Protein AF-A0A4Q3AE23-F1 (afdb_monomer_lite)

Structure (mmCIF, N/CA/C/O backbone):
data_AF-A0A4Q3AE23-F1
#
_entry.id   AF-A0A4Q3AE23-F1
#
loop_
_atom_site.group_PDB
_atom_site.id
_atom_site.type_symbol
_atom_site.label_atom_id
_atom_site.label_alt_id
_atom_site.label_comp_id
_atom_site.label_asym_id
_atom_site.label_entity_id
_atom_site.label_seq_id
_atom_site.pdbx_PDB_ins_code
_atom_site.Cartn_x
_atom_site.Cartn_y
_atom_site.Cartn_z
_atom_site.occupancy
_atom_site.B_iso_or_equiv
_atom_site.auth_seq_id
_atom_site.auth_comp_id
_atom_site.auth_asym_id
_atom_site.auth_atom_id
_atom_site.pdbx_PDB_model_num
ATOM 1 N N . MET A 1 1 ? 35.219 -2.091 3.587 1.00 64.94 1 MET A N 1
ATOM 2 C CA . MET A 1 1 ? 34.291 -1.511 2.588 1.00 64.94 1 MET A CA 1
ATOM 3 C C . MET A 1 1 ? 32.864 -1.795 3.034 1.00 64.94 1 MET A C 1
ATOM 5 O O . MET A 1 1 ? 32.521 -2.957 3.194 1.00 64.94 1 MET A O 1
ATOM 9 N N . ARG A 1 2 ? 32.051 -0.770 3.314 1.00 65.75 2 ARG A N 1
ATOM 10 C CA . ARG A 1 2 ? 30.618 -0.962 3.590 1.00 65.75 2 ARG A CA 1
ATOM 11 C C . ARG A 1 2 ? 29.968 -1.332 2.250 1.00 65.75 2 ARG A C 1
ATOM 13 O O . ARG A 1 2 ? 30.213 -0.593 1.297 1.00 65.75 2 ARG A O 1
ATOM 20 N N . PRO A 1 3 ? 29.218 -2.440 2.118 1.00 69.94 3 PRO A N 1
ATOM 21 C CA . PRO A 1 3 ? 28.555 -2.735 0.855 1.00 69.94 3 PRO A CA 1
ATOM 22 C C . PRO A 1 3 ? 27.657 -1.547 0.505 1.00 69.94 3 PRO A C 1
ATOM 24 O O . PRO A 1 3 ? 26.833 -1.117 1.320 1.00 69.94 3 PRO A O 1
ATOM 27 N N . THR A 1 4 ? 27.878 -0.962 -0.671 1.00 70.44 4 THR A N 1
ATOM 28 C CA . THR A 1 4 ? 27.035 0.109 -1.195 1.00 70.44 4 THR A CA 1
ATOM 29 C C . THR A 1 4 ? 25.621 -0.447 -1.293 1.00 70.44 4 THR A C 1
ATOM 31 O O . THR A 1 4 ? 25.368 -1.473 -1.926 1.00 70.44 4 THR A O 1
ATOM 34 N N . ARG A 1 5 ? 24.693 0.165 -0.551 1.00 71.31 5 ARG A N 1
ATOM 35 C CA . ARG A 1 5 ? 23.313 -0.315 -0.484 1.00 71.31 5 ARG A CA 1
ATOM 36 C C . ARG A 1 5 ? 22.730 -0.175 -1.885 1.00 71.31 5 ARG A C 1
ATOM 38 O O . ARG A 1 5 ? 22.684 0.942 -2.395 1.00 71.31 5 ARG A O 1
ATOM 45 N N . ARG A 1 6 ? 22.321 -1.288 -2.508 1.00 74.94 6 ARG A N 1
ATOM 46 C CA . ARG A 1 6 ? 21.649 -1.227 -3.812 1.00 74.94 6 ARG A CA 1
ATOM 47 C C . ARG A 1 6 ? 20.477 -0.246 -3.713 1.00 74.94 6 ARG A C 1
ATOM 49 O O . ARG A 1 6 ? 19.759 -0.291 -2.704 1.00 74.94 6 ARG A O 1
ATOM 56 N N . PRO A 1 7 ? 20.299 0.638 -4.709 1.00 71.88 7 PRO A N 1
ATOM 57 C CA . PRO A 1 7 ? 19.115 1.477 -4.770 1.00 71.88 7 PRO A CA 1
ATOM 58 C C . PRO A 1 7 ? 17.883 0.569 -4.735 1.00 71.88 7 PRO A C 1
ATOM 60 O O . PRO A 1 7 ? 17.851 -0.479 -5.383 1.00 71.88 7 PRO A O 1
ATOM 63 N N . VAL A 1 8 ? 16.914 0.922 -3.889 1.00 80.00 8 VAL A N 1
ATOM 64 C CA . VAL A 1 8 ? 15.669 0.157 -3.780 1.00 80.00 8 VAL A CA 1
ATOM 65 C C . VAL A 1 8 ? 14.897 0.404 -5.075 1.00 80.00 8 VAL A C 1
ATOM 67 O O . VAL A 1 8 ? 14.697 1.574 -5.403 1.00 80.00 8 VAL A O 1
ATOM 70 N N . PRO A 1 9 ? 14.504 -0.644 -5.819 1.00 86.00 9 PRO A N 1
ATOM 71 C CA . PRO A 1 9 ? 13.735 -0.456 -7.040 1.00 86.00 9 PRO A CA 1
ATOM 72 C C . PRO A 1 9 ? 12.383 0.212 -6.734 1.00 86.00 9 PRO A C 1
ATOM 74 O O . PRO A 1 9 ? 11.879 0.070 -5.607 1.00 86.00 9 PRO A O 1
ATOM 77 N N . PRO A 1 10 ? 11.802 0.931 -7.712 1.00 92.25 10 PRO A N 1
ATOM 78 C CA . PRO A 1 10 ? 10.455 1.475 -7.583 1.00 92.25 10 PRO A CA 1
ATOM 79 C C . PRO A 1 10 ? 9.441 0.359 -7.309 1.00 92.25 10 PRO A C 1
ATOM 81 O O . PRO A 1 10 ? 9.694 -0.821 -7.559 1.00 92.25 10 PRO A O 1
ATOM 84 N N . LEU A 1 11 ? 8.299 0.728 -6.732 1.00 95.38 11 LEU A N 1
ATOM 85 C CA . LEU A 1 11 ? 7.227 -0.225 -6.462 1.00 95.38 11 LEU A CA 1
ATOM 86 C C . LEU A 1 11 ? 6.497 -0.603 -7.750 1.00 95.38 11 LEU A C 1
ATOM 88 O O . LEU A 1 11 ? 6.193 0.261 -8.560 1.00 95.38 11 LEU A O 1
ATOM 92 N N . ASP A 1 12 ? 6.147 -1.875 -7.879 1.00 95.62 12 ASP A N 1
ATOM 93 C CA . ASP A 1 12 ? 5.151 -2.365 -8.826 1.00 95.62 12 ASP A CA 1
ATOM 94 C C . ASP A 1 12 ? 3.843 -2.700 -8.081 1.00 95.62 12 ASP A C 1
ATOM 96 O O . ASP A 1 12 ? 3.772 -2.660 -6.842 1.00 95.62 12 ASP A O 1
ATOM 100 N N . ARG A 1 13 ? 2.783 -3.035 -8.828 1.00 94.81 13 ARG A N 1
ATOM 101 C CA . ARG A 1 13 ? 1.492 -3.416 -8.232 1.00 94.81 13 ARG A CA 1
ATOM 102 C C . ARG A 1 13 ? 1.630 -4.609 -7.264 1.00 94.81 13 ARG A C 1
ATOM 104 O O . ARG A 1 13 ? 1.218 -4.461 -6.114 1.00 94.81 13 ARG A O 1
ATOM 111 N N . PRO A 1 14 ? 2.290 -5.729 -7.626 1.00 95.31 14 PRO A N 1
ATOM 112 C CA . PRO A 1 14 ? 2.462 -6.855 -6.705 1.00 95.31 14 PRO A CA 1
ATOM 113 C C . PRO A 1 14 ? 3.246 -6.521 -5.425 1.00 95.31 14 PRO A C 1
ATOM 115 O O . PRO A 1 14 ? 2.982 -7.079 -4.358 1.00 95.31 14 PRO A O 1
ATOM 118 N N . ALA A 1 15 ? 4.260 -5.653 -5.477 1.00 95.44 15 ALA A N 1
ATOM 119 C CA . ALA A 1 15 ? 4.982 -5.205 -4.286 1.00 95.44 15 ALA A CA 1
ATOM 120 C C . ALA A 1 15 ? 4.102 -4.342 -3.381 1.00 95.44 15 ALA A C 1
ATOM 122 O O . ALA A 1 15 ? 4.203 -4.462 -2.157 1.00 95.44 15 ALA A O 1
ATOM 123 N N . LEU A 1 16 ? 3.246 -3.502 -3.962 1.00 96.44 16 LEU A N 1
ATOM 124 C CA . LEU A 1 16 ? 2.303 -2.677 -3.218 1.00 96.44 16 LEU A CA 1
ATOM 125 C C . LEU A 1 16 ? 1.230 -3.529 -2.518 1.00 96.44 16 LEU A C 1
ATOM 127 O O . LEU A 1 16 ? 1.006 -3.341 -1.323 1.00 96.44 16 LEU A O 1
ATOM 131 N N . ASP A 1 17 ? 0.672 -4.532 -3.201 1.00 96.50 17 ASP A N 1
ATOM 132 C CA . ASP A 1 17 ? -0.309 -5.463 -2.620 1.00 96.50 17 ASP A CA 1
ATOM 133 C C . ASP A 1 17 ? 0.310 -6.283 -1.468 1.00 96.50 17 ASP A C 1
ATOM 135 O O . ASP A 1 17 ? -0.264 -6.410 -0.386 1.00 96.50 17 ASP A O 1
ATOM 139 N N . ARG A 1 18 ? 1.553 -6.761 -1.631 1.00 97.06 18 ARG A N 1
ATOM 140 C CA . ARG A 1 18 ? 2.293 -7.445 -0.549 1.00 97.06 18 ARG A CA 1
ATOM 141 C C . ARG A 1 18 ? 2.551 -6.543 0.658 1.00 97.06 18 ARG A C 1
ATOM 143 O O . ARG A 1 18 ? 2.538 -7.018 1.795 1.00 97.06 18 ARG A O 1
ATOM 150 N N . LEU A 1 19 ? 2.816 -5.254 0.435 1.00 96.69 19 LEU A N 1
ATOM 151 C CA . LEU A 1 19 ? 2.944 -4.286 1.525 1.00 96.69 19 LEU A CA 1
ATOM 152 C C . LEU A 1 19 ? 1.620 -4.112 2.266 1.00 96.69 19 LEU A C 1
ATOM 154 O O . LEU A 1 19 ? 1.648 -4.017 3.493 1.00 96.69 19 LEU A O 1
ATOM 158 N N . ALA A 1 20 ? 0.497 -4.097 1.545 1.00 97.19 20 ALA A N 1
ATOM 159 C CA . ALA A 1 20 ? -0.824 -3.993 2.142 1.00 97.19 20 ALA A CA 1
ATOM 160 C C . ALA A 1 20 ? -1.120 -5.190 3.051 1.00 97.19 20 ALA A C 1
ATOM 162 O O . ALA A 1 20 ? -1.348 -4.989 4.246 1.00 97.19 20 ALA A O 1
ATO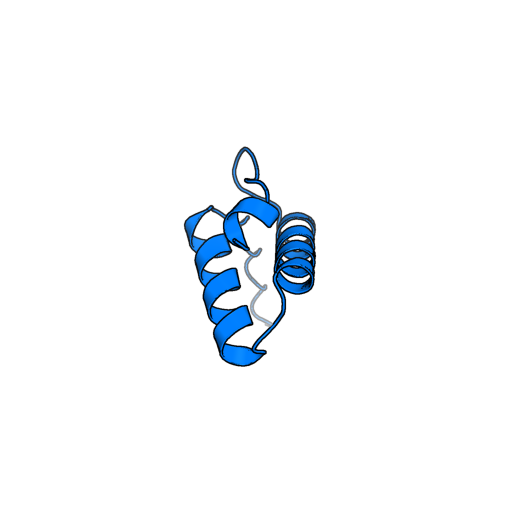M 163 N N . LEU A 1 21 ? -0.986 -6.414 2.524 1.00 97.06 21 LEU A N 1
ATOM 164 C CA . LEU A 1 21 ? -1.198 -7.662 3.269 1.00 97.06 21 LEU A CA 1
ATOM 165 C C . LEU A 1 21 ? -0.356 -7.713 4.550 1.00 97.06 21 LEU A C 1
ATOM 167 O O . LEU A 1 21 ? -0.882 -7.845 5.653 1.00 97.06 21 LEU A O 1
ATOM 171 N N . ARG A 1 22 ? 0.953 -7.469 4.436 1.00 97.00 22 ARG A N 1
ATOM 172 C CA . ARG A 1 22 ? 1.850 -7.480 5.599 1.00 97.00 22 ARG A CA 1
ATOM 173 C C . ARG A 1 22 ? 1.474 -6.427 6.648 1.00 97.00 22 ARG A C 1
ATOM 175 O O . ARG A 1 22 ? 1.707 -6.623 7.842 1.00 97.00 22 ARG A O 1
ATOM 182 N N . TYR A 1 23 ? 0.982 -5.267 6.217 1.00 96.88 23 TYR A N 1
ATOM 183 C CA . TYR A 1 23 ? 0.630 -4.182 7.128 1.00 96.88 23 TYR A CA 1
ATOM 184 C C . TYR A 1 23 ? -0.669 -4.489 7.884 1.00 96.88 23 TYR A C 1
ATOM 186 O O . TYR A 1 23 ? -0.721 -4.268 9.096 1.00 96.88 23 TYR A O 1
ATOM 194 N N . VAL A 1 24 ? -1.680 -5.054 7.213 1.00 95.88 24 VAL A N 1
ATOM 195 C CA . VAL A 1 24 ? -2.931 -5.466 7.874 1.00 95.88 24 VAL A CA 1
ATOM 196 C C . VAL A 1 24 ? -2.710 -6.631 8.834 1.00 95.88 24 VAL A C 1
ATOM 198 O O . VAL A 1 24 ? -3.169 -6.549 9.971 1.00 95.88 24 VAL A O 1
ATOM 201 N N . GLU A 1 25 ? -1.921 -7.637 8.446 1.00 96.56 25 GLU A N 1
ATOM 202 C CA . GLU A 1 25 ? -1.569 -8.781 9.301 1.00 96.56 25 GLU A CA 1
ATOM 203 C C . GLU A 1 25 ? -0.868 -8.345 10.589 1.00 96.56 25 GLU A C 1
ATOM 205 O O . GLU A 1 25 ? -1.124 -8.873 11.668 1.00 96.56 25 GLU A O 1
ATOM 210 N N . ARG A 1 26 ? 0.036 -7.366 10.489 1.00 97.00 26 ARG A N 1
ATOM 211 C CA . ARG A 1 26 ? 0.856 -6.943 11.625 1.00 97.00 26 ARG A CA 1
ATOM 212 C C . ARG A 1 26 ? 0.134 -5.998 12.579 1.00 97.00 26 ARG A C 1
ATOM 214 O O . ARG A 1 26 ? 0.463 -5.979 13.763 1.00 97.00 26 ARG A O 1
ATOM 221 N N . PHE A 1 27 ? -0.750 -5.150 12.062 1.00 94.50 27 PHE A N 1
ATOM 222 C CA . PHE A 1 27 ? -1.251 -4.000 12.817 1.00 94.50 27 PHE A CA 1
ATOM 223 C C . PHE A 1 27 ? -2.768 -3.963 12.981 1.00 94.50 27 PHE A C 1
ATOM 225 O O . PHE A 1 27 ? -3.237 -3.048 13.655 1.00 94.50 27 PHE A O 1
ATOM 232 N N . ALA A 1 28 ? -3.521 -4.895 12.376 1.00 92.56 28 ALA A N 1
ATOM 233 C CA . ALA A 1 28 ? -4.988 -4.888 12.380 1.00 92.56 28 ALA A CA 1
ATOM 234 C C . ALA A 1 28 ? -5.542 -3.472 12.107 1.00 92.56 28 ALA A C 1
ATOM 236 O O . ALA A 1 28 ? -6.318 -2.902 12.874 1.00 92.56 28 ALA A O 1
ATOM 237 N N . THR A 1 29 ? -5.012 -2.838 11.057 1.00 94.56 29 THR A N 1
ATOM 238 C CA . THR A 1 29 ? -5.225 -1.414 10.783 1.00 94.56 29 THR A CA 1
ATOM 239 C C . THR A 1 29 ? -6.594 -1.143 10.155 1.00 94.56 29 THR A C 1
ATOM 241 O O . THR A 1 29 ? -7.254 -2.038 9.643 1.00 94.56 29 THR A O 1
ATOM 244 N N . THR A 1 30 ? -6.999 0.126 10.125 1.00 96.25 30 THR A N 1
ATOM 245 C CA . THR A 1 30 ? -8.177 0.578 9.373 1.00 96.25 30 THR A CA 1
ATOM 246 C C . THR A 1 30 ? -7.835 0.870 7.908 1.00 96.25 30 THR A C 1
ATOM 248 O O . THR A 1 30 ? -6.674 1.160 7.591 1.00 96.25 30 THR A O 1
ATOM 251 N N . ARG A 1 31 ? -8.853 0.892 7.032 1.00 95.31 31 ARG A N 1
ATOM 252 C CA . ARG A 1 31 ? -8.717 1.226 5.599 1.00 95.31 31 ARG A CA 1
ATOM 253 C C . ARG A 1 31 ? -8.023 2.565 5.358 1.00 95.31 31 ARG A C 1
ATOM 255 O O . ARG A 1 31 ? -7.026 2.629 4.651 1.00 95.31 31 ARG A O 1
ATOM 262 N N . GLY A 1 32 ? -8.466 3.628 6.035 1.00 96.88 32 GLY A N 1
ATOM 263 C CA .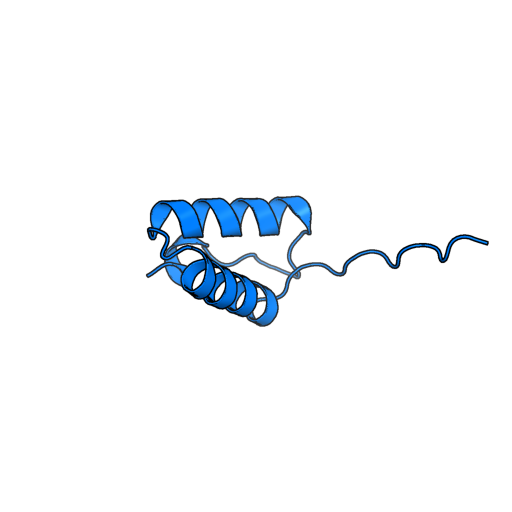 GLY A 1 32 ? -7.866 4.962 5.886 1.00 96.88 32 GLY A CA 1
ATOM 264 C C . GLY A 1 32 ? -6.385 5.013 6.284 1.00 96.88 32 GLY A C 1
ATOM 265 O O . GLY A 1 32 ? -5.573 5.641 5.605 1.00 96.88 32 GLY A O 1
ATOM 266 N N . LYS A 1 33 ? -5.994 4.294 7.346 1.00 96.81 33 LYS A N 1
ATOM 267 C CA . LYS A 1 33 ? -4.582 4.178 7.747 1.00 96.81 33 LYS A CA 1
ATOM 268 C C . LYS A 1 33 ? -3.766 3.377 6.728 1.00 96.81 33 LYS A C 1
ATOM 270 O O . LYS A 1 33 ? -2.615 3.731 6.474 1.00 96.81 33 LYS A O 1
ATOM 275 N N . LEU A 1 34 ? -4.351 2.334 6.136 1.00 97.94 34 LEU A N 1
ATOM 276 C CA . LEU A 1 34 ? -3.714 1.550 5.080 1.00 97.94 34 LEU A CA 1
ATOM 277 C C . LEU A 1 34 ? -3.504 2.387 3.808 1.00 97.94 34 LEU A C 1
ATOM 279 O O . LEU A 1 34 ? -2.377 2.465 3.323 1.00 97.94 34 LEU A O 1
ATOM 283 N N . ALA A 1 35 ? -4.529 3.094 3.330 1.00 97.56 35 ALA A N 1
ATOM 284 C CA . ALA A 1 35 ? -4.424 3.969 2.161 1.00 97.56 35 ALA A CA 1
ATOM 285 C C . ALA A 1 35 ? -3.360 5.067 2.359 1.00 97.56 35 ALA A C 1
ATOM 287 O O . ALA A 1 35 ? -2.513 5.293 1.489 1.00 9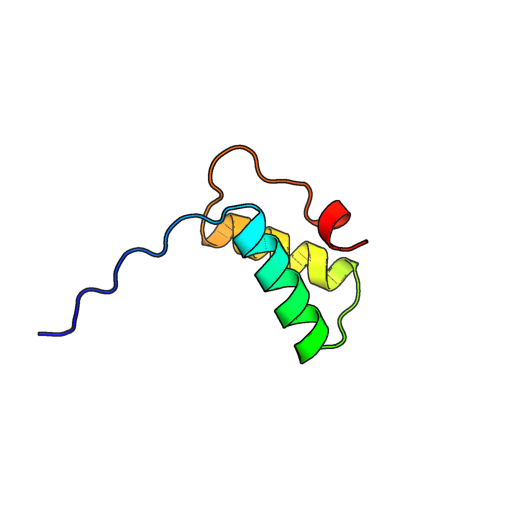7.56 35 ALA A O 1
ATOM 288 N N . ALA A 1 36 ? -3.319 5.697 3.541 1.00 97.94 36 ALA A N 1
ATOM 289 C CA . ALA A 1 36 ? -2.288 6.680 3.884 1.00 97.94 36 ALA A CA 1
ATOM 290 C C . ALA A 1 36 ? -0.875 6.064 3.919 1.00 97.94 36 ALA A C 1
ATOM 292 O O . ALA A 1 36 ? 0.093 6.672 3.450 1.00 97.94 36 ALA A O 1
ATOM 293 N N . TYR A 1 37 ? -0.742 4.842 4.443 1.00 97.81 37 TYR A N 1
ATOM 294 C CA . TYR A 1 37 ? 0.519 4.103 4.453 1.00 97.81 37 TYR A CA 1
ATOM 295 C C . TYR A 1 37 ? 1.016 3.797 3.034 1.00 97.81 37 TYR A C 1
ATOM 297 O O . TYR A 1 37 ? 2.173 4.086 2.720 1.00 97.81 37 TYR A O 1
ATOM 305 N N . LEU A 1 38 ? 0.151 3.257 2.176 1.00 97.62 38 LEU A N 1
ATOM 306 C CA . LEU A 1 38 ? 0.476 2.910 0.793 1.00 97.62 38 LEU A CA 1
ATOM 307 C C . LEU A 1 38 ? 0.813 4.160 -0.037 1.00 97.62 38 LEU A C 1
ATOM 309 O O . LEU A 1 38 ? 1.845 4.178 -0.709 1.00 97.62 38 LEU A O 1
ATOM 313 N N . THR A 1 39 ? 0.044 5.246 0.113 1.00 97.81 39 THR A N 1
ATOM 314 C CA . THR A 1 39 ? 0.339 6.560 -0.497 1.00 97.81 39 THR A CA 1
ATOM 315 C C . THR A 1 39 ? 1.746 7.030 -0.142 1.00 97.81 39 THR A C 1
ATOM 317 O O . THR A 1 39 ? 2.527 7.437 -1.005 1.00 97.81 39 THR A O 1
ATOM 320 N N . ARG A 1 40 ? 2.108 6.942 1.143 1.00 97.69 40 ARG A N 1
ATOM 321 C CA . ARG A 1 40 ? 3.449 7.301 1.601 1.00 97.69 40 ARG A CA 1
ATOM 322 C C . ARG A 1 40 ? 4.519 6.405 0.977 1.00 97.69 40 ARG A C 1
ATOM 324 O O . ARG A 1 40 ? 5.570 6.908 0.596 1.00 97.69 40 ARG A O 1
ATOM 331 N N . LYS A 1 41 ? 4.273 5.099 0.843 1.00 96.25 41 LYS A N 1
ATOM 332 C CA . LYS A 1 41 ? 5.247 4.161 0.260 1.00 96.25 41 LYS A CA 1
ATOM 333 C C . LYS A 1 41 ? 5.495 4.404 -1.224 1.00 96.25 41 LYS A C 1
ATOM 335 O O . LYS A 1 41 ? 6.654 4.346 -1.631 1.00 96.25 41 LYS A O 1
ATOM 340 N N . ILE A 1 42 ? 4.455 4.743 -1.981 1.00 96.06 42 ILE A N 1
ATOM 341 C CA . ILE A 1 42 ? 4.572 5.178 -3.378 1.00 96.06 42 ILE A CA 1
ATOM 342 C C . ILE A 1 42 ? 5.430 6.444 -3.476 1.00 96.06 42 ILE A C 1
ATOM 344 O O . ILE A 1 42 ? 6.371 6.478 -4.26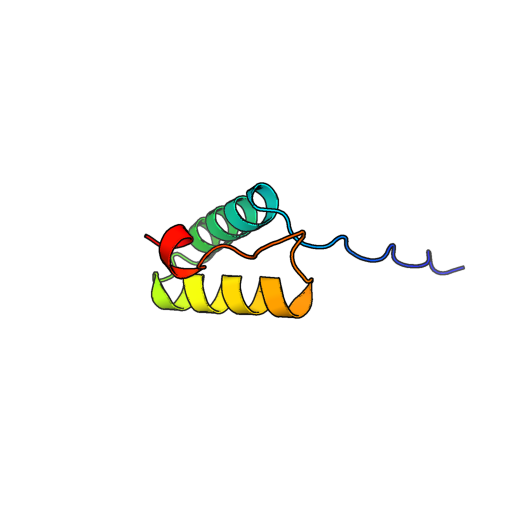0 1.00 96.06 42 ILE A O 1
ATOM 348 N N . ARG A 1 43 ? 5.179 7.459 -2.637 1.00 95.12 43 ARG A N 1
ATOM 349 C CA . ARG A 1 43 ? 5.974 8.704 -2.638 1.00 95.12 43 ARG A CA 1
ATOM 350 C C . ARG A 1 43 ? 7.440 8.484 -2.257 1.00 95.12 43 ARG A C 1
ATOM 352 O O . ARG A 1 43 ? 8.319 9.099 -2.844 1.00 95.12 43 ARG A O 1
ATOM 359 N N . GLU A 1 44 ? 7.707 7.629 -1.270 1.00 95.38 44 GLU A N 1
ATOM 360 C CA . GLU A 1 44 ? 9.065 7.369 -0.771 1.00 95.38 44 GLU A CA 1
ATOM 361 C C . GLU A 1 44 ? 9.922 6.549 -1.748 1.00 95.38 44 GLU A C 1
ATOM 363 O O . GLU A 1 44 ? 11.135 6.741 -1.801 1.00 95.38 44 GLU A O 1
ATOM 368 N N . ARG A 1 45 ? 9.326 5.587 -2.465 1.00 94.12 45 ARG A N 1
ATOM 369 C CA . ARG A 1 45 ? 10.065 4.650 -3.334 1.00 94.12 45 ARG A CA 1
ATOM 370 C C . ARG A 1 45 ? 9.914 4.933 -4.823 1.00 94.12 45 ARG A C 1
ATOM 372 O O . ARG A 1 45 ? 10.677 4.384 -5.610 1.00 94.12 45 ARG A O 1
ATOM 379 N N . GLY A 1 46 ? 8.942 5.755 -5.199 1.00 94.31 46 GLY A N 1
ATOM 380 C CA . GLY A 1 46 ? 8.445 5.797 -6.564 1.00 94.31 46 GLY A CA 1
ATOM 381 C C . GLY A 1 46 ? 7.612 4.558 -6.897 1.00 94.31 46 GLY A C 1
ATOM 382 O O . GLY A 1 46 ? 7.588 3.564 -6.161 1.00 94.31 46 GLY A O 1
ATOM 383 N N . PHE A 1 47 ? 6.928 4.636 -8.029 1.00 95.62 47 PHE A N 1
ATOM 384 C CA . PHE A 1 47 ? 6.157 3.544 -8.603 1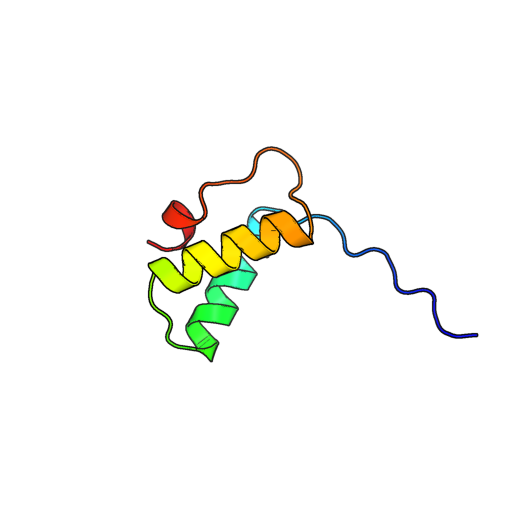.00 95.62 47 PHE A CA 1
ATOM 385 C C . PHE A 1 47 ? 6.542 3.398 -10.072 1.00 95.62 47 PHE A C 1
ATOM 387 O O . PHE A 1 47 ? 6.846 4.395 -10.729 1.00 95.62 47 PHE A O 1
ATOM 394 N N . ASP A 1 48 ? 6.571 2.166 -10.556 1.00 94.56 48 ASP A N 1
ATOM 395 C CA . ASP A 1 48 ? 6.852 1.860 -11.948 1.00 94.56 48 ASP A CA 1
ATOM 396 C C . ASP A 1 48 ? 5.568 2.010 -12.777 1.00 94.56 48 ASP A C 1
ATOM 398 O O . ASP A 1 48 ? 4.616 1.241 -12.633 1.00 94.56 48 ASP A O 1
ATOM 402 N N . GLY A 1 49 ? 5.521 3.057 -13.602 1.00 91.50 49 GLY A N 1
ATOM 403 C CA . GLY A 1 49 ? 4.344 3.440 -14.380 1.00 91.50 49 GLY A CA 1
ATOM 404 C C . GLY A 1 49 ? 3.332 4.278 -13.592 1.00 91.50 49 GLY A C 1
ATOM 405 O O . GLY A 1 49 ? 3.697 5.112 -12.762 1.00 91.50 49 GLY A O 1
ATOM 406 N N . THR A 1 50 ? 2.044 4.085 -13.884 1.00 93.00 50 THR A N 1
ATOM 407 C CA . THR A 1 50 ? 0.955 4.822 -13.229 1.00 93.00 50 THR A CA 1
ATOM 408 C C . THR A 1 50 ? 0.621 4.175 -11.884 1.00 93.00 50 THR A C 1
ATOM 410 O O . THR A 1 50 ? 0.192 3.018 -11.869 1.00 93.00 50 THR A O 1
ATOM 413 N N . PRO A 1 51 ? 0.774 4.891 -10.754 1.00 91.81 51 PRO A N 1
ATOM 414 C CA . PRO A 1 51 ? 0.386 4.360 -9.458 1.00 91.81 51 PRO A CA 1
ATOM 415 C C . PRO A 1 51 ? -1.127 4.093 -9.409 1.00 91.81 51 PRO A C 1
ATOM 417 O O . PRO A 1 51 ? -1.896 4.966 -9.818 1.00 91.81 51 PRO A O 1
ATOM 420 N N . PRO A 1 52 ? -1.570 2.935 -8.891 1.00 93.38 52 PRO A N 1
ATOM 421 C CA . PRO A 1 52 ? -2.984 2.691 -8.619 1.00 93.38 52 PRO A CA 1
ATOM 422 C C . PRO A 1 52 ? -3.475 3.577 -7.470 1.00 93.38 52 PRO A C 1
ATOM 424 O O . PRO A 1 52 ? -2.662 4.073 -6.682 1.00 93.38 52 PRO A O 1
ATOM 427 N N . ASP A 1 53 ? -4.794 3.719 -7.325 1.00 94.88 53 ASP A N 1
ATOM 428 C CA . ASP A 1 53 ? -5.367 4.374 -6.152 1.00 94.88 53 ASP A CA 1
ATOM 429 C C . ASP A 1 53 ? -5.139 3.501 -4.898 1.00 94.88 53 ASP A C 1
ATOM 431 O O . ASP A 1 53 ? -5.615 2.363 -4.829 1.00 94.88 53 ASP A O 1
ATOM 435 N N . PRO A 1 54 ? -4.418 3.997 -3.876 1.00 95.00 54 PRO A N 1
ATOM 436 C CA . PRO A 1 54 ? -4.235 3.273 -2.624 1.00 95.00 54 PRO A CA 1
ATOM 437 C C . PRO A 1 54 ? -5.536 2.979 -1.868 1.00 95.00 54 PRO A C 1
ATOM 439 O O . PRO A 1 54 ? -5.534 2.083 -1.025 1.00 95.00 54 PRO A O 1
ATOM 442 N N . ALA A 1 55 ? -6.613 3.727 -2.128 1.00 93.69 55 ALA A N 1
ATOM 443 C CA . ALA A 1 55 ? -7.929 3.454 -1.562 1.00 93.69 55 ALA A CA 1
ATOM 444 C C . ALA A 1 55 ? -8.543 2.174 -2.148 1.00 93.69 55 ALA A C 1
ATOM 446 O O . ALA A 1 55 ? -9.063 1.370 -1.383 1.00 93.69 55 ALA A O 1
ATOM 447 N N . GLU A 1 56 ? -8.389 1.922 -3.453 1.00 93.81 56 GLU A N 1
ATOM 448 C CA . GLU A 1 56 ? -8.863 0.683 -4.095 1.00 93.81 56 GLU A CA 1
ATOM 449 C C . GLU A 1 56 ? -8.169 -0.566 -3.539 1.00 93.81 56 GLU A C 1
ATOM 451 O O . GLU A 1 56 ? -8.767 -1.632 -3.460 1.00 93.81 56 GLU A O 1
ATOM 456 N N . ILE A 1 57 ? -6.901 -0.448 -3.136 1.00 93.19 57 ILE A N 1
ATOM 457 C CA . ILE A 1 57 ? -6.140 -1.553 -2.526 1.00 93.19 57 ILE A CA 1
ATOM 458 C C . ILE A 1 57 ? -6.565 -1.788 -1.068 1.00 93.19 57 ILE A C 1
ATOM 460 O O . ILE A 1 57 ? -6.325 -2.859 -0.513 1.00 93.19 57 ILE A O 1
ATOM 464 N N . ALA A 1 58 ? -7.152 -0.780 -0.425 1.00 91.75 58 ALA A N 1
ATOM 465 C CA . ALA A 1 58 ? -7.536 -0.834 0.977 1.00 91.75 58 ALA A CA 1
ATOM 466 C C . ALA A 1 58 ? -8.987 -1.288 1.215 1.00 91.75 58 ALA A C 1
ATOM 468 O O . ALA A 1 58 ? -9.371 -1.400 2.382 1.00 91.75 58 ALA A O 1
ATOM 469 N N . GLU A 1 59 ? -9.778 -1.518 0.162 1.00 85.81 59 GLU A N 1
ATOM 470 C CA . GLU A 1 59 ? -11.163 -2.009 0.254 1.00 85.81 59 GLU A CA 1
ATOM 471 C C . GLU A 1 59 ? -11.256 -3.509 0.546 1.00 85.81 59 GLU A C 1
ATOM 473 O O . GLU A 1 59 ? -11.988 -3.838 1.520 1.00 85.81 59 GLU A O 1
#

Foldseek 3Di:
DPPDPPQDAQDEPVNLLVVLVVCCVVPVDALVVQQVVSVVSCVVRPHDPDDDRSSVSSD

Sequence (59 aa):
MRPTRRPVPPLDRPALDRLALRYVERFATTRGKLAAYLTRKIRERGFDGTPPDPAEIAE

pLDDT: mean 91.84, std 8.69, range [64.94, 97.94]

Radius of gyration: 12.86 Å; chains: 1; bounding box: 46×18×27 Å

Secondary structure (DSSP, 8-state):
-PPPPPPPPPB-HHHHHHHHHHHHHH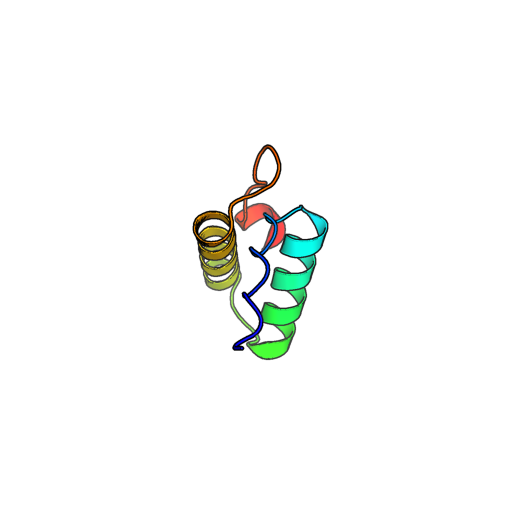H---HHHHHHHHHHHHHHH-BSSSPPPHHHHT-